Protein AF-A0A3M8T2H6-F1 (afdb_monomer)

Mean predicted aligned error: 10.35 Å

Structure (mmCIF, N/CA/C/O backbone):
data_AF-A0A3M8T2H6-F1
#
_entry.id   AF-A0A3M8T2H6-F1
#
loop_
_atom_site.group_PDB
_atom_site.id
_atom_site.type_symbol
_atom_site.label_atom_id
_atom_site.label_alt_id
_atom_site.label_comp_id
_atom_site.label_asym_id
_atom_site.label_entity_id
_atom_site.label_seq_id
_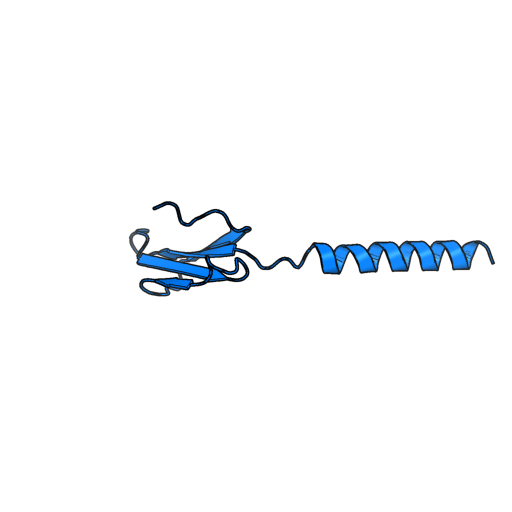atom_site.pdbx_PDB_ins_code
_atom_site.Cartn_x
_atom_site.Cartn_y
_atom_site.Cartn_z
_atom_site.occupancy
_atom_site.B_iso_or_equiv
_atom_site.auth_seq_id
_atom_site.auth_comp_id
_atom_site.auth_asym_id
_atom_site.auth_atom_id
_atom_site.pdbx_PDB_model_num
ATOM 1 N N . MET A 1 1 ? 14.477 48.223 0.337 1.00 61.00 1 MET A N 1
ATOM 2 C CA . MET A 1 1 ? 15.177 47.071 -0.284 1.00 61.00 1 MET A CA 1
ATOM 3 C C . MET A 1 1 ? 15.307 45.863 0.656 1.00 61.00 1 MET A C 1
ATOM 5 O O . MET A 1 1 ? 14.825 44.802 0.297 1.00 61.00 1 MET A O 1
ATOM 9 N N . LYS A 1 2 ? 15.841 45.998 1.883 1.00 56.59 2 LYS A N 1
ATOM 10 C CA . LYS A 1 2 ? 16.056 44.865 2.821 1.00 56.59 2 LYS A CA 1
ATOM 11 C C . LYS A 1 2 ? 14.790 44.064 3.209 1.00 56.59 2 LYS A C 1
ATOM 13 O O . LYS A 1 2 ? 14.841 42.846 3.271 1.00 56.59 2 LYS A O 1
ATOM 18 N N . LYS A 1 3 ? 13.643 44.732 3.403 1.00 58.91 3 LYS A N 1
ATOM 19 C CA . LYS A 1 3 ? 12.362 44.082 3.768 1.00 58.91 3 LYS A CA 1
ATOM 20 C C . LYS A 1 3 ? 11.755 43.234 2.636 1.00 58.91 3 LYS A C 1
ATOM 22 O O . LYS A 1 3 ? 11.148 42.208 2.905 1.00 58.91 3 LYS A O 1
ATOM 27 N N . PHE A 1 4 ? 11.969 43.636 1.381 1.00 66.50 4 PHE A N 1
ATOM 28 C CA . PHE A 1 4 ? 11.507 42.889 0.206 1.00 66.50 4 PHE A CA 1
ATOM 29 C C . PHE A 1 4 ? 12.311 41.604 -0.005 1.00 66.50 4 PHE A C 1
ATOM 31 O O . PHE A 1 4 ? 11.732 40.572 -0.315 1.00 66.50 4 PHE A O 1
ATOM 38 N N . ALA A 1 5 ? 13.624 41.644 0.240 1.00 69.75 5 ALA A N 1
ATOM 39 C CA . ALA A 1 5 ? 14.474 40.458 0.157 1.00 69.75 5 ALA A C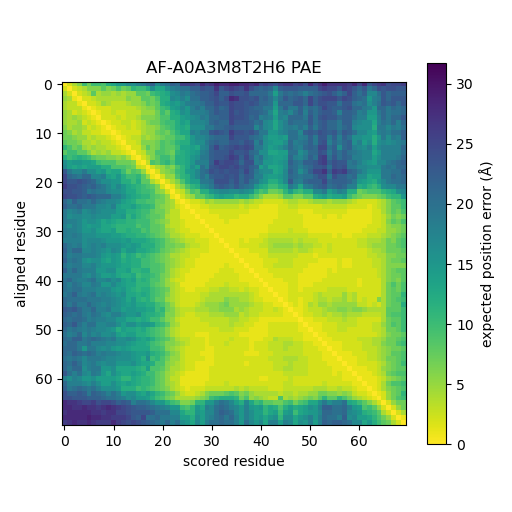A 1
ATOM 40 C C . ALA A 1 5 ? 14.082 39.385 1.190 1.00 69.75 5 ALA A C 1
ATOM 42 O O . ALA A 1 5 ? 14.051 38.203 0.865 1.00 69.75 5 ALA A O 1
ATOM 43 N N . VAL A 1 6 ? 13.717 39.797 2.410 1.00 74.06 6 VAL A N 1
ATOM 44 C CA . VAL A 1 6 ? 13.245 38.874 3.457 1.00 74.06 6 VAL A CA 1
ATOM 45 C C . VAL A 1 6 ? 11.909 38.234 3.072 1.00 74.06 6 VAL A C 1
ATOM 47 O O . VAL A 1 6 ? 11.765 37.023 3.191 1.00 74.06 6 VAL A O 1
ATOM 50 N N . ALA A 1 7 ? 10.955 39.012 2.554 1.00 72.25 7 ALA A N 1
ATOM 51 C CA . ALA A 1 7 ? 9.664 38.476 2.117 1.00 72.25 7 ALA A CA 1
ATOM 52 C C . ALA A 1 7 ? 9.809 37.460 0.968 1.00 72.25 7 ALA A C 1
ATOM 54 O O . ALA A 1 7 ? 9.145 36.426 0.966 1.00 72.25 7 ALA A O 1
ATOM 55 N N . LEU A 1 8 ? 10.716 37.726 0.025 1.00 77.00 8 LEU A N 1
ATOM 56 C CA . LEU A 1 8 ? 10.968 36.853 -1.121 1.00 77.00 8 LEU A CA 1
ATOM 57 C C . LEU A 1 8 ? 11.676 35.555 -0.701 1.00 77.00 8 LEU A C 1
ATOM 59 O O . LEU A 1 8 ? 11.319 34.481 -1.179 1.00 77.00 8 LEU A O 1
ATOM 63 N N . ALA A 1 9 ? 12.606 35.633 0.256 1.00 75.25 9 ALA A N 1
ATOM 64 C CA . ALA A 1 9 ? 13.252 34.458 0.838 1.00 75.25 9 ALA A CA 1
ATOM 65 C C . ALA A 1 9 ? 12.263 33.571 1.615 1.00 75.25 9 ALA A C 1
ATOM 67 O O . ALA A 1 9 ? 12.258 32.357 1.430 1.00 75.25 9 ALA A O 1
ATOM 68 N N . VAL A 1 10 ? 11.382 34.160 2.433 1.00 74.31 10 VAL A N 1
ATOM 69 C CA . VAL A 1 10 ? 10.344 33.405 3.160 1.00 74.31 10 VAL A CA 1
ATOM 70 C C . VAL A 1 10 ? 9.359 32.747 2.189 1.00 74.31 10 VAL A C 1
ATOM 72 O O . VAL A 1 10 ? 9.044 31.570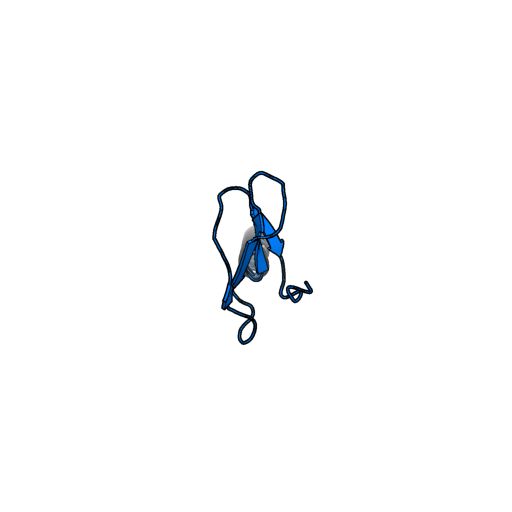 2.347 1.00 74.31 10 VAL A O 1
ATOM 75 N N . GLY A 1 11 ? 8.920 33.462 1.148 1.00 72.19 11 GLY A N 1
ATOM 76 C CA . GLY A 1 11 ? 8.052 32.895 0.113 1.00 72.19 11 GLY A CA 1
ATOM 77 C C . GLY A 1 11 ? 8.701 31.728 -0.638 1.00 72.19 11 GLY A C 1
ATOM 78 O O . GLY A 1 11 ? 8.055 30.708 -0.868 1.00 72.19 11 GLY A O 1
ATOM 79 N N . ALA A 1 12 ? 9.993 31.840 -0.957 1.00 70.25 12 ALA A N 1
ATOM 80 C CA . ALA A 1 12 ? 10.735 30.777 -1.626 1.00 70.25 12 ALA A CA 1
ATOM 81 C C . ALA A 1 12 ? 10.877 29.527 -0.738 1.00 70.25 12 ALA A C 1
ATOM 83 O O . ALA A 1 12 ? 10.617 28.425 -1.211 1.00 70.25 12 ALA A O 1
ATOM 84 N N . VAL A 1 13 ? 11.206 29.678 0.551 1.00 69.25 13 VAL A N 1
ATOM 85 C CA . VAL A 1 13 ? 11.312 28.543 1.492 1.00 69.25 13 VAL A CA 1
ATOM 86 C C . VAL A 1 13 ? 9.972 27.814 1.647 1.00 69.25 13 VAL A C 1
ATOM 88 O O . VAL A 1 13 ? 9.937 26.587 1.648 1.00 69.25 13 VAL A O 1
ATOM 91 N N . MET A 1 14 ? 8.856 28.545 1.703 1.00 62.34 14 MET A N 1
ATOM 92 C CA . MET A 1 14 ? 7.522 27.938 1.787 1.00 62.34 14 MET A CA 1
ATOM 93 C C . MET A 1 14 ? 7.148 27.147 0.522 1.00 62.34 14 MET A C 1
ATOM 95 O O . MET A 1 14 ? 6.509 26.102 0.625 1.00 62.34 14 MET A O 1
ATOM 99 N N . ALA A 1 15 ? 7.571 27.601 -0.662 1.00 61.69 15 ALA A N 1
ATOM 100 C CA . ALA A 1 15 ? 7.308 26.903 -1.922 1.00 61.69 15 ALA A CA 1
ATOM 101 C C . ALA A 1 15 ? 8.110 25.595 -2.062 1.00 61.69 15 ALA A C 1
ATOM 103 O O . ALA A 1 15 ? 7.610 24.617 -2.616 1.00 61.69 15 ALA A O 1
ATOM 104 N N . MET A 1 16 ? 9.333 25.547 -1.525 1.00 59.56 16 MET A N 1
ATOM 105 C CA . MET A 1 16 ? 10.188 24.351 -1.568 1.00 59.56 16 MET A CA 1
ATOM 106 C C . MET A 1 16 ? 9.647 23.208 -0.692 1.00 59.56 16 MET A C 1
ATOM 108 O O . MET A 1 16 ? 9.827 22.038 -1.027 1.00 59.56 16 MET A O 1
ATOM 112 N N . SER A 1 17 ? 8.937 23.531 0.393 1.00 57.38 17 SER A N 1
ATOM 113 C CA . SER A 1 17 ? 8.379 22.543 1.326 1.00 57.38 17 SER A CA 1
ATOM 114 C C . SER A 1 17 ? 7.216 21.728 0.747 1.00 57.38 17 SER A C 1
ATOM 116 O O . SER A 1 17 ? 7.012 20.588 1.156 1.00 57.38 17 SER A O 1
ATOM 118 N N . PHE A 1 18 ? 6.457 22.268 -0.216 1.0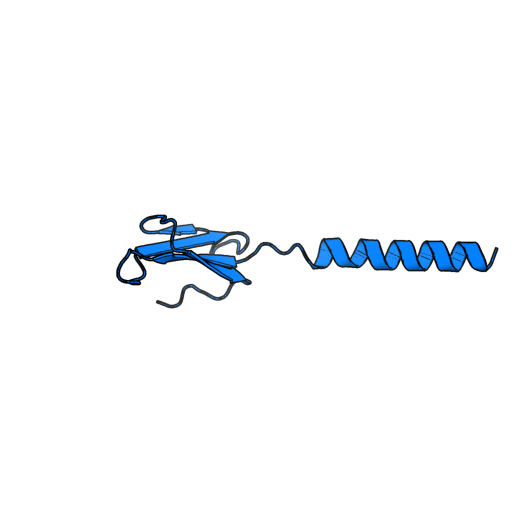0 53.34 18 PHE A N 1
ATOM 119 C CA . PHE A 1 18 ? 5.273 21.584 -0.757 1.00 53.34 18 PHE A CA 1
ATOM 120 C C . PHE A 1 18 ? 5.639 20.484 -1.766 1.00 53.34 18 PHE A C 1
ATOM 122 O O . PHE A 1 18 ? 5.042 19.410 -1.762 1.00 53.34 18 PHE A O 1
ATOM 129 N N . SER A 1 19 ? 6.676 20.710 -2.580 1.00 52.53 19 SER A N 1
ATOM 130 C CA . SER A 1 19 ? 7.154 19.728 -3.564 1.00 52.53 19 SER A CA 1
ATOM 131 C C . SER A 1 19 ? 7.888 18.545 -2.922 1.00 52.53 19 SER A C 1
ATOM 133 O O . SER A 1 19 ? 7.853 17.445 -3.462 1.00 52.53 19 SER A O 1
ATOM 135 N N . ALA A 1 20 ? 8.519 18.743 -1.759 1.00 52.38 20 ALA A N 1
ATOM 136 C CA . ALA A 1 20 ? 9.168 17.669 -1.003 1.00 52.38 20 ALA A CA 1
ATOM 137 C C . ALA A 1 20 ? 8.176 16.806 -0.194 1.00 52.38 20 ALA A C 1
ATOM 139 O O . ALA A 1 20 ? 8.478 15.659 0.122 1.00 52.38 20 ALA A O 1
ATOM 140 N N . ALA A 1 21 ? 6.987 17.333 0.125 1.00 52.53 21 ALA A N 1
ATOM 141 C CA . ALA A 1 21 ? 5.966 16.637 0.913 1.00 52.53 21 ALA A CA 1
ATOM 142 C C . ALA A 1 21 ? 5.008 15.768 0.073 1.00 52.53 21 ALA A C 1
ATOM 144 O O . ALA A 1 21 ? 4.282 14.945 0.625 1.00 52.53 21 ALA A O 1
ATOM 145 N N . ALA A 1 22 ? 5.001 15.918 -1.254 1.00 53.38 22 ALA A N 1
ATOM 146 C CA . ALA A 1 22 ? 4.102 15.193 -2.153 1.00 53.38 22 ALA A CA 1
ATOM 147 C C . ALA A 1 22 ? 4.784 13.992 -2.833 1.00 53.38 22 ALA A C 1
ATOM 149 O O . ALA A 1 22 ? 4.623 13.764 -4.029 1.00 53.38 22 ALA A O 1
ATOM 150 N N . ASN A 1 23 ? 5.528 13.188 -2.076 1.00 66.25 23 ASN A N 1
ATOM 151 C CA . ASN A 1 23 ? 5.924 11.855 -2.518 1.00 66.25 23 ASN A CA 1
ATOM 152 C C . ASN A 1 23 ? 4.797 10.875 -2.142 1.00 66.25 23 ASN A C 1
ATOM 154 O O . ASN A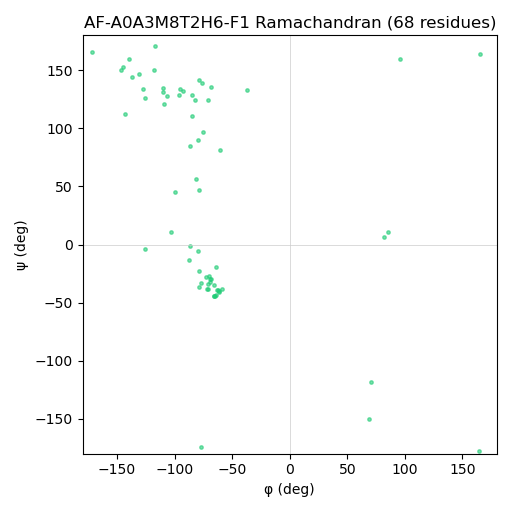 1 23 ? 4.807 10.283 -1.067 1.00 66.25 23 ASN A O 1
ATOM 158 N N . TRP A 1 24 ? 3.772 10.766 -2.995 1.00 68.88 24 TRP A N 1
ATOM 159 C CA . TRP A 1 24 ? 2.628 9.857 -2.791 1.00 68.88 24 TRP A CA 1
ATOM 160 C C . TRP A 1 24 ? 3.001 8.417 -3.163 1.00 68.88 24 TRP A C 1
ATOM 162 O O . TRP A 1 24 ? 2.290 7.753 -3.912 1.00 68.88 24 TRP A O 1
ATOM 172 N N . GLN A 1 25 ? 4.154 7.961 -2.683 1.00 87.62 25 GLN A N 1
ATOM 173 C CA . GLN A 1 25 ? 4.591 6.587 -2.854 1.00 87.62 25 GLN A CA 1
ATOM 174 C C . GLN A 1 25 ? 4.127 5.790 -1.645 1.00 87.62 25 GLN A C 1
ATOM 176 O O . GLN A 1 25 ? 4.294 6.234 -0.505 1.00 87.62 25 GLN A O 1
ATOM 181 N N . GLY A 1 26 ? 3.519 4.636 -1.876 1.00 89.69 26 GLY A N 1
ATOM 182 C CA . GLY A 1 26 ? 3.067 3.788 -0.784 1.00 89.69 26 GLY A CA 1
ATOM 183 C C . GLY A 1 26 ? 2.086 2.715 -1.206 1.00 89.69 26 GLY A C 1
ATOM 184 O O . GLY A 1 26 ? 1.728 2.587 -2.379 1.00 89.69 26 GLY A O 1
ATOM 185 N N . THR A 1 27 ? 1.631 1.969 -0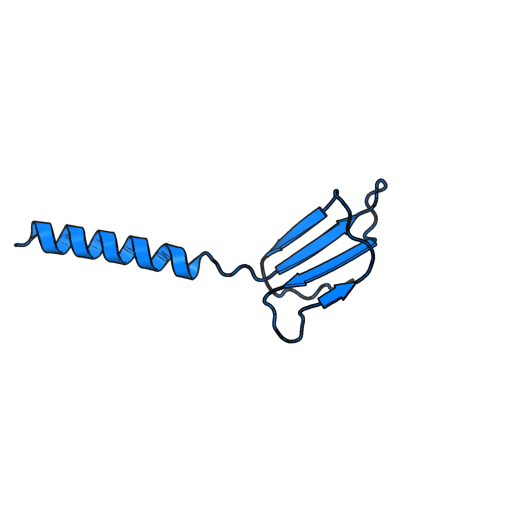.207 1.00 91.62 27 THR A N 1
ATOM 186 C CA . THR A 1 27 ? 0.817 0.769 -0.386 1.00 91.62 27 THR A CA 1
ATOM 187 C C . THR A 1 27 ? -0.473 0.875 0.411 1.00 91.62 27 THR A C 1
ATOM 189 O O . THR A 1 27 ? -0.472 1.085 1.627 1.00 91.62 27 THR A O 1
ATOM 192 N N . TRP A 1 28 ? -1.598 0.695 -0.271 1.00 92.75 28 TRP A N 1
ATOM 193 C CA . TRP A 1 28 ? -2.898 0.476 0.349 1.00 92.75 28 TRP A CA 1
ATOM 194 C C . TRP A 1 28 ? -3.074 -1.002 0.675 1.00 92.75 28 TRP A C 1
ATOM 196 O O . TRP A 1 28 ? -2.930 -1.840 -0.208 1.00 92.75 28 TRP A O 1
ATOM 206 N N . HIS A 1 29 ? -3.448 -1.301 1.913 1.00 93.81 29 HIS A N 1
ATOM 207 C CA . HIS A 1 29 ? -3.809 -2.633 2.392 1.00 93.81 29 HIS A CA 1
ATOM 208 C C . HIS A 1 29 ? -5.317 -2.695 2.577 1.00 93.81 29 HIS A C 1
ATOM 210 O O . HIS A 1 29 ? -5.878 -1.814 3.230 1.00 93.81 29 HIS A O 1
ATOM 216 N N . TYR A 1 30 ? -5.968 -3.698 1.997 1.00 95.81 30 TYR A N 1
ATOM 217 C CA . TYR A 1 30 ? -7.419 -3.865 2.035 1.00 95.81 30 TYR A CA 1
ATOM 218 C C . TYR A 1 30 ? -7.782 -5.063 2.901 1.00 95.81 30 TYR A C 1
ATOM 220 O O . TYR A 1 30 ? -7.233 -6.149 2.718 1.00 95.81 30 TYR A O 1
ATOM 228 N N . TYR A 1 31 ? -8.725 -4.868 3.816 1.00 96.56 31 TYR A N 1
ATOM 229 C CA . TYR A 1 31 ? -9.151 -5.875 4.781 1.00 96.56 31 TYR A CA 1
ATOM 230 C C . TYR A 1 31 ? -10.629 -6.225 4.591 1.00 96.56 31 TYR A C 1
ATOM 232 O O . TYR A 1 31 ? -11.417 -5.381 4.150 1.00 96.56 31 TYR A O 1
ATOM 240 N N . ASN A 1 32 ? -11.014 -7.460 4.910 1.00 96.62 32 ASN A N 1
ATOM 241 C CA . ASN A 1 32 ? -12.424 -7.847 5.007 1.00 96.62 32 ASN A CA 1
ATOM 242 C C . ASN A 1 32 ? -13.054 -7.352 6.328 1.00 96.62 32 ASN A C 1
ATOM 244 O O . ASN A 1 32 ? -12.443 -6.587 7.083 1.00 96.62 32 ASN A O 1
ATOM 248 N N . GLU A 1 33 ? -14.300 -7.749 6.588 1.00 96.25 33 GLU A N 1
ATOM 249 C CA . GLU A 1 33 ? -15.045 -7.346 7.788 1.00 96.25 33 GLU A CA 1
ATOM 250 C C . GLU A 1 33 ? -14.458 -7.960 9.068 1.00 96.25 33 GLU A C 1
ATOM 252 O O . GLU A 1 33 ? -14.477 -7.330 10.123 1.00 96.25 33 GLU A O 1
ATOM 257 N N . GLU A 1 34 ? -13.852 -9.143 8.961 1.00 96.19 34 GLU A N 1
ATOM 258 C CA . GLU A 1 34 ? -13.169 -9.843 10.051 1.00 96.19 34 GLU A CA 1
ATOM 259 C C . GLU A 1 34 ? -11.752 -9.304 10.330 1.00 96.19 34 GLU A C 1
ATOM 261 O O . GLU A 1 34 ? -11.104 -9.734 11.284 1.00 96.19 34 GLU A O 1
ATOM 266 N N . GLY A 1 35 ? -11.256 -8.365 9.514 1.00 94.25 35 GLY A N 1
ATOM 267 C CA . GLY A 1 35 ? -9.930 -7.754 9.655 1.00 94.25 35 GLY A CA 1
ATOM 268 C C . GLY A 1 35 ? -8.777 -8.535 9.011 1.00 94.25 35 GLY A C 1
ATOM 269 O O . GLY A 1 35 ? -7.616 -8.196 9.234 1.00 94.25 35 GLY A O 1
ATOM 270 N N . ALA A 1 36 ? -9.059 -9.556 8.201 1.00 95.94 36 ALA A N 1
ATOM 271 C CA . ALA A 1 36 ? -8.057 -10.276 7.419 1.00 95.94 36 ALA A CA 1
ATOM 272 C C . ALA A 1 36 ? -7.667 -9.497 6.155 1.00 95.94 36 ALA A C 1
ATOM 274 O O . ALA A 1 36 ? -8.519 -8.893 5.502 1.00 95.94 36 ALA A O 1
ATOM 275 N N . LEU A 1 37 ? -6.380 -9.526 5.794 1.00 95.44 37 LEU A N 1
ATOM 276 C CA . LEU A 1 37 ? -5.862 -8.885 4.585 1.00 95.44 37 LEU A CA 1
ATOM 277 C C . LEU A 1 37 ? -6.337 -9.646 3.338 1.00 95.44 37 LEU A C 1
ATOM 279 O O . LEU A 1 37 ? -6.095 -10.843 3.205 1.00 95.44 37 LEU A O 1
ATOM 283 N N . VAL A 1 38 ? -6.993 -8.945 2.415 1.00 97.00 38 VAL A N 1
ATOM 284 C CA . VAL A 1 38 ? -7.591 -9.523 1.196 1.00 97.00 38 VAL A CA 1
ATOM 285 C C . VAL A 1 38 ? -7.123 -8.858 -0.094 1.00 97.00 38 VAL A C 1
ATOM 287 O O . VAL A 1 38 ? -7.506 -9.291 -1.182 1.00 97.00 38 VAL A O 1
ATOM 290 N N . GLY A 1 39 ? -6.307 -7.811 -0.004 1.00 95.00 39 GLY A N 1
ATOM 291 C CA . GLY A 1 39 ? -5.757 -7.144 -1.175 1.00 95.00 39 GLY A CA 1
ATOM 292 C C . GLY A 1 39 ? -4.704 -6.101 -0.839 1.00 95.00 39 GLY A C 1
ATOM 293 O O . GLY A 1 39 ? -4.603 -5.629 0.297 1.00 95.00 39 GLY A O 1
ATOM 294 N N . GLY A 1 40 ? -3.977 -5.683 -1.871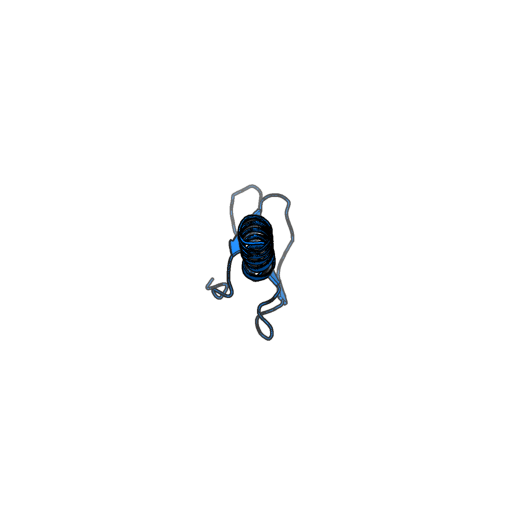 1.00 93.88 40 GLY A N 1
ATOM 295 C CA . GLY A 1 40 ? -2.973 -4.630 -1.790 1.00 93.88 40 GLY A CA 1
ATOM 296 C C . GLY A 1 40 ? -2.898 -3.806 -3.071 1.00 93.88 40 GLY A C 1
ATOM 297 O O . GLY A 1 40 ? -3.192 -4.307 -4.157 1.00 93.88 40 GLY A O 1
ATOM 298 N N . TRP A 1 41 ? -2.524 -2.532 -2.960 1.00 92.94 41 TRP A N 1
ATOM 299 C CA . TRP A 1 41 ? -2.203 -1.685 -4.110 1.00 92.94 41 TRP A CA 1
ATOM 300 C C . TRP A 1 41 ? -1.044 -0.739 -3.800 1.00 92.94 41 TRP A C 1
ATOM 302 O O . TRP A 1 41 ? -1.206 0.191 -3.010 1.00 92.94 41 TRP A O 1
ATOM 312 N N . THR A 1 42 ? 0.090 -0.971 -4.456 1.00 92.06 42 THR A N 1
ATOM 313 C CA . THR A 1 42 ? 1.296 -0.140 -4.402 1.00 92.06 42 THR A CA 1
ATOM 314 C C . THR A 1 42 ? 1.302 0.836 -5.573 1.00 92.06 42 THR A C 1
ATOM 316 O O . THR A 1 42 ? 1.020 0.445 -6.713 1.00 92.06 42 THR A O 1
ATOM 319 N N . ALA A 1 43 ? 1.608 2.100 -5.289 1.00 89.81 43 ALA A N 1
ATOM 320 C CA . ALA A 1 43 ? 1.740 3.150 -6.288 1.00 89.81 43 ALA A CA 1
ATOM 321 C C . ALA A 1 43 ? 2.959 4.035 -6.008 1.00 89.81 43 ALA A C 1
ATOM 323 O O . ALA A 1 43 ? 3.252 4.355 -4.854 1.00 89.81 43 ALA A O 1
ATOM 324 N N . GLY A 1 44 ? 3.620 4.484 -7.077 1.00 88.19 44 GLY A N 1
ATOM 325 C CA . GLY A 1 44 ? 4.743 5.416 -7.015 1.00 88.19 44 GLY A CA 1
ATOM 326 C C . GLY A 1 44 ? 6.093 4.770 -6.690 1.00 88.19 44 GLY A C 1
ATOM 327 O O . GLY A 1 44 ? 7.077 5.487 -6.536 1.00 88.19 44 GLY A O 1
ATOM 328 N N . CYS A 1 45 ? 6.158 3.445 -6.622 1.00 87.31 45 CYS A N 1
ATOM 329 C CA . CYS A 1 45 ? 7.338 2.649 -6.297 1.00 87.31 45 CYS A CA 1
ATOM 330 C C . CYS A 1 45 ? 8.001 1.982 -7.512 1.00 87.31 45 CYS A C 1
ATOM 332 O O . CYS A 1 45 ? 8.898 1.155 -7.339 1.00 87.31 45 CYS A O 1
ATOM 334 N N . GLY A 1 46 ? 7.607 2.342 -8.737 1.00 87.44 46 GLY A N 1
ATOM 335 C CA . GLY A 1 46 ? 8.255 1.860 -9.957 1.00 87.44 46 GLY A CA 1
ATOM 336 C C . GLY A 1 46 ? 7.967 0.381 -10.189 1.00 87.44 46 GLY A C 1
ATOM 337 O O . GLY A 1 46 ? 6.811 0.001 -10.321 1.00 87.44 46 GLY A O 1
ATOM 338 N N . ASP A 1 47 ? 8.999 -0.462 -10.208 1.00 86.88 47 ASP A N 1
ATOM 339 C CA . ASP A 1 47 ? 8.849 -1.903 -10.477 1.00 86.88 47 ASP A CA 1
ATOM 340 C C . ASP A 1 47 ? 8.019 -2.644 -9.412 1.00 86.88 47 ASP A C 1
ATOM 342 O O . ASP A 1 47 ? 7.508 -3.731 -9.669 1.00 86.88 47 ASP A O 1
ATOM 346 N N . ALA A 1 48 ? 7.866 -2.057 -8.219 1.00 84.38 48 ALA A N 1
ATOM 347 C CA . ALA A 1 48 ? 7.008 -2.580 -7.158 1.00 84.38 48 ALA A CA 1
ATOM 348 C C . ALA A 1 48 ? 5.542 -2.113 -7.265 1.00 84.38 48 ALA A C 1
ATOM 350 O O . ALA A 1 48 ? 4.721 -2.495 -6.427 1.00 84.38 48 ALA A O 1
ATOM 351 N N . ASP A 1 49 ? 5.203 -1.280 -8.255 1.00 88.44 49 ASP A N 1
ATOM 352 C CA . ASP A 1 49 ? 3.828 -0.847 -8.483 1.00 88.44 49 ASP A CA 1
ATOM 353 C C . ASP A 1 49 ? 2.965 -2.011 -8.959 1.00 88.44 49 ASP A C 1
ATOM 355 O O . ASP A 1 49 ? 3.329 -2.797 -9.834 1.00 88.44 49 ASP A O 1
ATOM 359 N N . GLY A 1 50 ? 1.771 -2.114 -8.390 1.00 90.44 50 GLY A N 1
ATOM 360 C CA . GLY A 1 50 ? 0.881 -3.217 -8.706 1.00 90.44 50 GLY A CA 1
ATOM 361 C C . GLY A 1 50 ? -0.251 -3.351 -7.713 1.00 90.44 50 GLY A C 1
ATOM 362 O O . GLY A 1 50 ? -0.232 -2.784 -6.622 1.00 90.44 50 GLY A O 1
ATOM 363 N N . SER A 1 51 ? -1.272 -4.104 -8.104 1.00 92.62 51 SER A N 1
ATOM 364 C CA . SER A 1 51 ? -2.390 -4.443 -7.230 1.00 92.62 51 SER A CA 1
ATOM 365 C C . SER A 1 51 ? -2.681 -5.927 -7.265 1.00 92.62 51 SER A C 1
ATOM 367 O O . SER A 1 51 ? -2.590 -6.551 -8.321 1.00 92.62 51 SER A O 1
ATOM 369 N N . TRP A 1 52 ? -3.125 -6.456 -6.135 1.00 93.75 52 TRP A N 1
ATOM 370 C CA . TRP A 1 52 ? -3.577 -7.831 -6.000 1.00 93.75 52 TRP A CA 1
ATOM 371 C C . TRP A 1 52 ? -4.817 -7.895 -5.102 1.00 93.75 52 TRP A C 1
ATOM 373 O O . TRP A 1 52 ? -5.079 -6.988 -4.308 1.00 93.75 52 TRP A O 1
ATOM 383 N N . GLY A 1 53 ? -5.579 -8.981 -5.228 1.00 95.25 53 GLY A N 1
ATOM 384 C CA . GLY A 1 53 ? -6.739 -9.246 -4.379 1.00 95.25 53 GLY A CA 1
ATOM 385 C C . GLY A 1 53 ? -7.919 -8.297 -4.610 1.00 95.25 53 GLY A C 1
ATOM 386 O O . GLY A 1 53 ? -8.155 -7.829 -5.726 1.00 95.25 53 GLY A O 1
ATOM 387 N N . VAL A 1 54 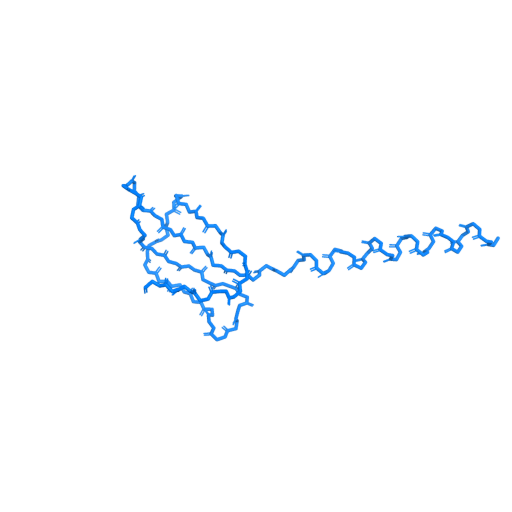? -8.694 -8.051 -3.551 1.00 95.50 54 VAL A N 1
ATOM 388 C CA . VAL A 1 54 ? -9.946 -7.281 -3.597 1.00 95.50 54 VAL A CA 1
ATOM 389 C C . VAL A 1 54 ? -9.777 -5.939 -2.893 1.00 95.50 54 VAL A C 1
ATOM 391 O O . VAL A 1 54 ? -9.256 -5.860 -1.783 1.00 95.50 54 VAL A O 1
ATOM 394 N N . ARG A 1 55 ? -10.270 -4.868 -3.522 1.00 95.06 55 ARG A N 1
ATOM 395 C CA . ARG A 1 55 ? -10.344 -3.545 -2.895 1.00 95.06 55 ARG A CA 1
ATOM 396 C C . ARG A 1 55 ? -11.584 -3.453 -2.019 1.00 95.06 55 ARG A C 1
ATOM 398 O O . ARG A 1 55 ? -12.699 -3.613 -2.507 1.00 95.06 55 ARG A O 1
ATOM 405 N N . THR A 1 56 ? -11.386 -3.122 -0.754 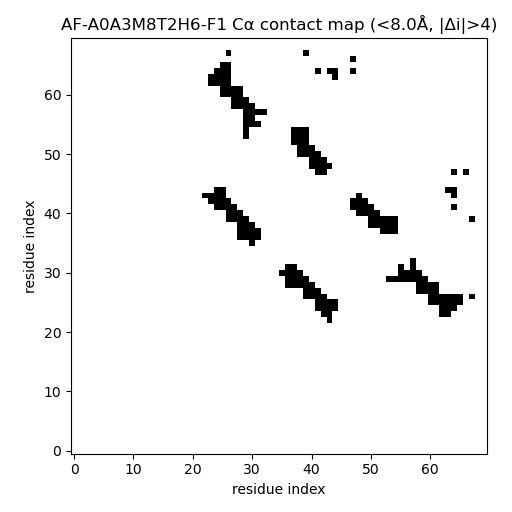1.00 96.31 56 THR A N 1
ATOM 406 C CA . THR A 1 56 ? -12.464 -2.907 0.214 1.00 96.31 56 THR A CA 1
ATOM 407 C C . THR A 1 56 ? -12.466 -1.461 0.723 1.00 96.31 56 THR A C 1
ATOM 409 O O . THR A 1 56 ? -11.581 -0.647 0.422 1.00 96.31 56 THR A O 1
ATOM 412 N N . THR A 1 57 ? -13.509 -1.098 1.467 1.00 95.81 57 THR A N 1
ATOM 413 C CA . THR A 1 57 ? -13.595 0.195 2.161 1.00 95.81 57 THR A CA 1
ATOM 414 C C . THR A 1 57 ? -12.738 0.220 3.425 1.00 95.81 57 THR A C 1
ATOM 416 O O . THR A 1 57 ? -12.174 1.267 3.737 1.00 95.81 57 THR A O 1
ATOM 419 N N . ASN A 1 58 ? -12.597 -0.921 4.112 1.00 96.69 58 ASN A N 1
ATOM 420 C CA . ASN A 1 58 ? -11.701 -1.095 5.251 1.00 96.69 58 ASN A CA 1
ATOM 421 C C . ASN A 1 58 ? -10.250 -1.203 4.761 1.00 96.69 58 ASN A C 1
ATOM 423 O O . ASN A 1 58 ? -9.812 -2.261 4.309 1.00 96.69 58 ASN A O 1
ATOM 427 N N . ARG A 1 59 ? -9.514 -0.088 4.790 1.00 94.19 59 ARG A N 1
ATOM 428 C CA . ARG A 1 59 ? -8.162 -0.019 4.233 1.00 94.19 59 ARG A CA 1
ATOM 429 C C . ARG A 1 59 ? -7.225 0.879 5.021 1.00 94.19 59 ARG A C 1
ATOM 431 O O . ARG A 1 59 ? -7.651 1.874 5.600 1.00 94.19 59 ARG A O 1
ATOM 438 N N . HIS A 1 60 ? -5.937 0.569 4.945 1.00 92.50 60 HIS A N 1
ATOM 439 C CA . HIS A 1 60 ? -4.869 1.338 5.573 1.00 92.50 60 HIS A CA 1
ATOM 440 C C . HIS A 1 60 ? -3.782 1.689 4.553 1.00 92.50 60 HIS A C 1
ATOM 442 O O . HIS A 1 60 ? -3.356 0.831 3.780 1.00 92.50 60 HIS A O 1
ATOM 448 N N . PHE A 1 61 ? -3.340 2.947 4.541 1.00 90.94 61 PHE A N 1
ATOM 449 C CA . PHE A 1 61 ? -2.241 3.398 3.689 1.00 90.94 61 PHE A CA 1
ATOM 450 C C . PHE A 1 61 ? -0.935 3.392 4.474 1.00 90.94 61 PHE A C 1
ATOM 452 O O . PHE A 1 61 ? -0.854 3.977 5.552 1.00 90.94 61 PHE A O 1
ATOM 459 N N . VAL A 1 62 ? 0.089 2.764 3.908 1.00 89.38 62 VAL A N 1
ATOM 460 C CA . VAL A 1 62 ? 1.458 2.814 4.418 1.00 89.38 62 VAL A CA 1
ATOM 461 C C . VAL A 1 62 ? 2.282 3.640 3.444 1.00 89.38 62 VAL A C 1
ATOM 463 O O . VAL A 1 62 ? 2.352 3.318 2.259 1.00 89.38 62 VAL A O 1
ATOM 466 N N . GLN A 1 63 ? 2.876 4.721 3.944 1.00 87.44 63 GLN A N 1
ATOM 467 C CA . GLN A 1 63 ? 3.728 5.591 3.146 1.00 87.44 63 GLN A CA 1
ATOM 468 C C . GLN A 1 63 ? 5.102 4.949 2.924 1.00 87.44 63 GLN A C 1
ATOM 470 O O . GLN A 1 63 ? 5.702 4.409 3.853 1.00 87.44 63 GLN A O 1
ATOM 475 N N . GLY A 1 64 ? 5.617 5.093 1.706 1.00 81.69 64 GLY A N 1
ATOM 476 C CA . GLY A 1 64 ? 6.924 4.609 1.287 1.00 81.69 64 GLY A CA 1
ATOM 477 C C . GLY A 1 64 ? 6.881 3.246 0.602 1.00 81.69 64 GLY A C 1
ATOM 478 O O . GLY A 1 64 ? 5.950 2.459 0.759 1.00 81.69 64 GLY A O 1
ATOM 479 N N . CYS A 1 65 ? 7.939 2.966 -0.153 1.00 78.38 65 CYS A N 1
ATOM 480 C CA . CYS A 1 65 ? 8.155 1.698 -0.846 1.00 78.38 65 CYS A CA 1
ATOM 481 C C . CYS A 1 65 ? 8.731 0.652 0.115 1.00 78.38 65 CYS A C 1
ATOM 483 O O . CYS A 1 65 ? 9.825 0.133 -0.082 1.00 78.38 65 CYS A O 1
ATOM 485 N N . GLY A 1 66 ? 8.019 0.405 1.212 1.00 62.34 66 GLY A N 1
ATOM 486 C CA . GLY A 1 66 ? 8.244 -0.754 2.062 1.00 62.34 66 GLY A CA 1
ATOM 487 C C . GLY A 1 66 ? 7.453 -1.895 1.456 1.00 62.34 66 GLY A C 1
ATOM 488 O O . GLY A 1 66 ? 6.225 -1.811 1.414 1.00 62.34 66 GLY A O 1
ATOM 489 N N . ALA A 1 67 ? 8.165 -2.882 0.910 1.00 54.62 67 ALA A N 1
ATOM 490 C CA . ALA A 1 67 ? 7.601 -4.091 0.335 1.00 54.62 67 ALA A CA 1
ATOM 491 C C . ALA A 1 67 ? 6.389 -4.552 1.152 1.00 54.62 67 ALA A C 1
ATOM 493 O O . ALA A 1 67 ? 6.432 -4.578 2.382 1.00 54.62 67 ALA A O 1
ATOM 494 N N . ALA A 1 68 ? 5.302 -4.881 0.460 1.00 50.47 68 ALA A N 1
ATOM 495 C CA . ALA A 1 68 ? 4.251 -5.695 1.038 1.00 50.47 68 ALA A CA 1
ATOM 496 C C . ALA A 1 68 ? 4.884 -7.050 1.406 1.00 50.47 68 ALA A C 1
ATOM 498 O O . ALA A 1 68 ? 4.859 -7.984 0.614 1.00 50.47 68 ALA A O 1
ATOM 499 N N . GLU A 1 69 ? 5.560 -7.117 2.551 1.00 46.97 69 GLU A N 1
ATOM 500 C CA . GLU A 1 69 ? 6.055 -8.347 3.146 1.00 46.97 69 GLU A CA 1
ATOM 501 C C . GLU A 1 69 ? 4.858 -8.999 3.842 1.00 46.97 69 GLU A C 1
ATOM 503 O O . GLU A 1 69 ? 4.559 -8.703 5.000 1.00 46.97 69 GLU A O 1
ATOM 508 N N . PHE A 1 70 ? 4.139 -9.844 3.102 1.00 49.22 70 PHE A N 1
ATOM 509 C CA . PHE A 1 70 ? 3.201 -10.823 3.650 1.00 49.22 70 PHE A CA 1
ATOM 510 C C . PHE A 1 70 ? 3.472 -12.179 3.008 1.00 49.22 70 PHE A C 1
ATOM 512 O O . PHE A 1 70 ? 3.580 -12.221 1.760 1.00 49.22 70 PHE A O 1
#

Foldseek 3Di:
DVVVVVVVVVVVVVVVVVVVPPQQFWKKFAADPVGHTFKMATPNQPVLGDIDGDHDPPIDIDDDPDPPPD

InterPro domains:
  IPR046256 Protein of unknown function DUF6289 [PF19806] (25-65)

Nearest PDB structures (foldseek):
  3woc-assembly1_A  TM=5.654E-01  e=8.529E+00  Sus scrofa

Secondary structure (DSSP, 8-state):
-HHHHHHHHHHHHHHHHHHHH----EEEEEE-TTS-EEEEEEESSGGG-EEEE---SSEEEEES------

pLDDT: mean 79.61, std 16.11, range [46.97, 97.0]

Solvent-accessible surface area (backbone atoms only — not comparable to full-atom values): 4180 Å² total; per-residue (Å²): 114,74,68,59,55,52,53,52,52,54,53,51,56,58,58,56,54,57,72,71,68,66,69,78,23,21,33,38,39,13,27,52,96,89,66,50,80,46,22,41,38,31,37,78,48,65,91,67,43,48,72,48,77,46,90,50,88,52,61,49,80,44,81,41,82,67,75,88,84,122

Sequence (70 aa):
MKKFAVALAVGAVMAMSFSAAANWQGTWHYYNEEGALVGGWTAGCGDADGSWGVRTTNRHFVQGCGAAEF

Radius of gyration: 19.32 Å; Cα contacts (8 Å, |Δi|>4): 105; chains: 1; bounding box: 31×58×20 Å

Organism: NCBI:txid1327343